Protein AF-M6G359-F1 (afdb_monomer_lite)

Foldseek 3Di:
DPVVVVVVVVVVVVVVVVVVPPPCDVVNVPPPVVVVLCVPQPQQEPVVFDDPDFLLVQEFWDDPSNQVSLVSVCVSVVHPWRKATDPPCVVSSVVSVVVLVVDDPVVSVCSRFAERHEYEIARSSDQKDKGFHADPVGTRHIYMYGHPVVVPDDPVRVVVVVVVD

Radius of gyration: 23.91 Å; chains: 1; bounding box: 69×60×52 Å

Secondary structure (DSSP, 8-state):
--HHHHHHHHHHHHHHHHHHT-S--TTTSTT-HHHHHHHH-GGGBGGG----S-GGG-EEE--HHHHHHHHHHHHHHT-----EE----HHHHHHHHHHHHHS-HHHHHHHHHHEEEEEEEE--SSSEEEEEEEETTEEEEEEEEEETTGGGS-HHHHHHHHHT-

pLDDT: mean 84.65, std 16.96, range [43.97, 98.38]

Organism: NCBI:txid1001590

Structure (mmCIF, N/CA/C/O backbone):
data_AF-M6G359-F1
#
_entry.id   AF-M6G359-F1
#
loop_
_atom_site.group_PDB
_atom_site.id
_atom_site.type_symbol
_atom_site.label_atom_id
_atom_site.label_alt_id
_atom_site.label_comp_id
_atom_site.label_asym_id
_atom_site.label_entity_id
_atom_site.label_seq_id
_atom_site.pdbx_PDB_ins_code
_atom_site.Cartn_x
_atom_site.Cartn_y
_atom_site.Cartn_z
_atom_site.occupancy
_atom_site.B_iso_or_equiv
_atom_site.auth_seq_id
_atom_site.auth_comp_id
_atom_site.auth_asym_id
_atom_site.auth_atom_id
_atom_site.pdbx_PDB_model_num
ATOM 1 N N . MET A 1 1 ? 42.855 -48.835 -31.146 1.00 48.00 1 MET A N 1
ATOM 2 C CA . MET A 1 1 ? 42.844 -48.199 -29.804 1.00 48.00 1 MET A CA 1
ATOM 3 C C . MET A 1 1 ? 43.189 -46.694 -29.836 1.00 48.00 1 MET A C 1
ATOM 5 O O . MET A 1 1 ? 43.720 -46.173 -28.866 1.00 48.00 1 MET A O 1
ATOM 9 N N . LEU A 1 2 ? 42.886 -45.970 -30.925 1.00 47.62 2 LEU A N 1
ATOM 10 C CA . LEU A 1 2 ? 43.151 -44.521 -31.052 1.00 47.62 2 LEU A CA 1
ATOM 11 C C . LEU A 1 2 ? 41.864 -43.697 -31.244 1.00 47.62 2 LEU A C 1
ATOM 13 O O . LEU A 1 2 ? 41.792 -42.569 -30.771 1.00 47.62 2 LEU A O 1
ATOM 17 N N . LEU A 1 3 ? 40.807 -44.292 -31.814 1.00 43.97 3 LEU A N 1
ATOM 18 C CA . LEU A 1 3 ? 39.521 -43.615 -32.031 1.00 43.97 3 LEU A CA 1
ATOM 19 C C . LEU A 1 3 ? 38.759 -43.300 -30.726 1.00 43.97 3 LEU A C 1
ATOM 21 O O . LEU A 1 3 ? 38.132 -42.254 -30.603 1.00 43.97 3 LEU A O 1
ATOM 25 N N . VAL A 1 4 ? 38.844 -44.184 -29.726 1.00 46.41 4 VAL A N 1
ATOM 26 C CA . VAL A 1 4 ? 38.071 -44.067 -28.470 1.00 46.41 4 VAL A CA 1
ATOM 27 C C . VAL A 1 4 ? 38.610 -42.955 -27.561 1.00 46.41 4 VAL A C 1
ATOM 29 O O . VAL A 1 4 ? 37.838 -42.275 -26.889 1.00 46.41 4 VAL A O 1
ATOM 32 N N . LYS A 1 5 ? 39.927 -42.704 -27.585 1.00 46.00 5 LYS A N 1
ATOM 33 C CA . LYS A 1 5 ? 40.551 -41.638 -26.783 1.00 46.00 5 LYS A CA 1
ATOM 34 C C . LYS A 1 5 ? 40.198 -40.241 -27.296 1.00 46.00 5 LYS A C 1
ATOM 36 O O . LYS A 1 5 ? 40.057 -39.326 -26.495 1.00 46.00 5 LYS A O 1
ATOM 41 N N . HIS A 1 6 ? 40.005 -40.081 -28.606 1.00 45.09 6 HIS A N 1
ATOM 42 C CA . HIS A 1 6 ? 39.683 -38.778 -29.190 1.00 45.09 6 HIS A CA 1
ATOM 43 C C . HIS A 1 6 ? 38.226 -38.355 -28.939 1.00 45.09 6 HIS A C 1
ATOM 45 O O . HIS A 1 6 ? 37.942 -37.162 -28.856 1.00 45.09 6 HIS A O 1
ATOM 51 N N . LEU A 1 7 ? 37.313 -39.318 -28.755 1.00 46.16 7 LEU A N 1
ATOM 52 C CA . LEU A 1 7 ? 35.908 -39.050 -28.429 1.00 46.16 7 LEU A CA 1
ATOM 53 C C . LEU A 1 7 ? 35.717 -38.615 -26.963 1.00 46.16 7 LEU A C 1
ATOM 55 O O . LEU A 1 7 ? 34.909 -37.732 -26.680 1.00 46.16 7 LEU A O 1
ATOM 59 N N . GLN A 1 8 ? 36.488 -39.186 -26.029 1.00 50.53 8 GLN A N 1
ATOM 60 C CA . GLN A 1 8 ? 36.380 -38.866 -24.597 1.00 50.53 8 GLN A CA 1
ATOM 61 C C . GLN A 1 8 ? 36.915 -37.471 -24.233 1.00 50.53 8 GLN A C 1
ATOM 63 O O . GLN A 1 8 ? 36.392 -36.839 -23.314 1.00 50.53 8 GLN A O 1
ATOM 68 N N . THR A 1 9 ? 37.916 -36.959 -24.955 1.00 50.53 9 THR A N 1
ATOM 69 C CA . THR A 1 9 ? 38.468 -35.614 -24.708 1.00 50.53 9 THR A CA 1
ATOM 70 C C . THR A 1 9 ? 37.519 -34.504 -25.175 1.00 50.53 9 THR A C 1
ATOM 72 O O . THR A 1 9 ? 37.466 -33.439 -24.564 1.00 50.53 9 THR A O 1
ATOM 75 N N . ASN A 1 10 ? 36.697 -34.772 -26.193 1.00 49.34 10 ASN A N 1
ATOM 76 C CA . ASN A 1 10 ? 35.777 -33.785 -26.762 1.00 49.34 10 ASN A CA 1
ATOM 77 C C . ASN A 1 10 ? 34.464 -33.640 -25.971 1.00 49.34 10 ASN A C 1
ATOM 79 O O . ASN A 1 10 ? 33.866 -32.569 -25.984 1.00 49.34 10 ASN A O 1
ATOM 83 N N . TRP A 1 11 ? 34.042 -34.661 -25.216 1.00 49.75 11 TRP A N 1
ATOM 84 C CA . TRP A 1 11 ? 32.844 -34.579 -24.364 1.00 49.75 11 TRP A CA 1
ATOM 85 C C . TRP A 1 11 ? 32.972 -33.507 -23.272 1.00 49.75 11 TRP A C 1
ATOM 87 O O . TRP A 1 11 ? 32.045 -32.734 -23.044 1.00 49.75 11 TRP A O 1
ATOM 97 N N . LYS A 1 12 ? 34.143 -33.405 -22.625 1.00 52.12 12 LYS A N 1
ATOM 98 C CA . LYS A 1 12 ? 34.375 -32.412 -21.561 1.00 52.12 12 LYS A CA 1
ATOM 99 C C . LYS A 1 12 ? 34.311 -30.972 -22.081 1.00 52.12 12 LYS A C 1
ATOM 101 O O . LYS A 1 12 ? 33.816 -30.102 -21.374 1.00 52.12 12 LYS A O 1
ATOM 106 N N . VAL A 1 13 ? 34.755 -30.735 -23.318 1.00 56.56 13 VAL A N 1
ATOM 107 C CA . VAL A 1 13 ? 34.673 -29.423 -23.983 1.00 56.56 13 VAL A CA 1
ATOM 108 C C . VAL A 1 13 ? 33.226 -29.096 -24.370 1.00 56.56 13 VAL A C 1
ATOM 110 O O . VAL A 1 13 ? 32.771 -27.976 -24.150 1.00 56.56 13 VAL A O 1
ATOM 113 N N . PHE A 1 14 ? 32.471 -30.082 -24.861 1.00 53.81 14 PHE A N 1
ATOM 114 C CA . PHE A 1 14 ? 31.059 -29.913 -25.220 1.00 53.81 14 PHE A CA 1
ATOM 115 C C . PHE A 1 14 ? 30.157 -29.619 -24.014 1.00 53.81 14 PHE A C 1
ATOM 117 O O . PHE A 1 14 ? 29.301 -28.739 -24.090 1.00 53.81 14 PHE A O 1
ATOM 124 N N . VAL A 1 15 ? 30.374 -30.293 -22.879 1.00 56.50 15 VAL A N 1
ATOM 125 C CA . VAL A 1 15 ? 29.616 -30.029 -21.643 1.00 56.50 15 VAL A CA 1
ATOM 126 C C . VAL A 1 15 ? 29.915 -28.627 -21.100 1.00 56.50 15 VAL A C 1
ATOM 128 O O . VAL A 1 15 ? 29.000 -27.944 -20.650 1.00 56.50 15 VAL A O 1
ATOM 131 N N . PHE A 1 16 ? 31.159 -28.149 -21.201 1.00 53.78 16 PHE A N 1
ATOM 132 C CA . PHE A 1 16 ? 31.524 -26.802 -20.745 1.00 53.78 16 PHE A CA 1
ATOM 133 C C . PHE A 1 16 ? 30.882 -25.692 -21.600 1.00 53.78 16 PHE A C 1
ATOM 135 O O . PHE A 1 16 ? 30.440 -24.677 -21.065 1.00 53.78 16 PHE A O 1
ATOM 142 N N . PHE A 1 17 ? 30.750 -25.902 -22.916 1.00 53.84 17 PHE A N 1
ATOM 143 C CA . PHE A 1 17 ? 30.065 -24.961 -23.812 1.00 53.84 17 PHE A CA 1
ATOM 144 C C . PHE A 1 17 ? 28.535 -24.967 -23.654 1.00 53.84 17 PHE A C 1
ATOM 146 O O . PHE A 1 17 ? 27.915 -23.911 -23.774 1.00 53.84 17 PHE A O 1
ATOM 153 N N . GLY A 1 18 ? 27.921 -26.107 -23.319 1.00 55.81 18 GLY A N 1
ATOM 154 C CA . GLY A 1 18 ? 26.474 -26.189 -23.072 1.00 55.81 18 GLY A CA 1
ATOM 155 C C . GLY A 1 18 ? 26.002 -25.368 -21.864 1.00 55.81 18 GLY A C 1
ATOM 156 O O . GLY A 1 18 ? 24.896 -24.839 -21.873 1.00 55.81 18 GLY A O 1
ATOM 157 N N . ILE A 1 19 ? 26.855 -25.195 -20.848 1.00 55.72 19 ILE A N 1
ATOM 158 C CA . ILE A 1 19 ? 26.513 -24.452 -19.621 1.00 55.72 19 ILE A CA 1
ATOM 159 C C . ILE A 1 19 ? 26.701 -22.932 -19.809 1.00 55.72 19 ILE A C 1
ATOM 161 O O . ILE A 1 19 ? 26.015 -22.138 -19.168 1.00 55.72 19 ILE A O 1
ATOM 165 N N . LEU A 1 20 ? 27.575 -22.501 -20.728 1.00 53.59 20 LEU A N 1
ATOM 166 C CA . LEU A 1 20 ? 27.810 -21.081 -21.037 1.00 53.59 20 LEU A CA 1
ATOM 167 C C . LEU A 1 20 ? 26.696 -20.442 -21.887 1.00 53.59 20 LEU A C 1
ATOM 169 O O . LEU A 1 20 ? 26.503 -19.229 -21.814 1.00 53.59 20 LEU A O 1
ATOM 173 N N . PHE A 1 21 ? 25.927 -21.244 -22.633 1.00 52.34 21 PHE A N 1
ATOM 174 C CA . PHE A 1 21 ? 24.773 -20.789 -23.423 1.00 52.34 21 PHE A CA 1
ATOM 175 C C . PHE A 1 21 ? 23.420 -20.914 -22.699 1.00 52.34 21 PHE A C 1
ATOM 177 O O . PHE A 1 21 ? 22.401 -20.492 -23.235 1.00 52.34 21 PHE A O 1
ATOM 184 N N . CYS A 1 22 ? 23.402 -21.388 -21.450 1.00 52.66 22 CYS A N 1
ATOM 185 C CA . CYS A 1 22 ? 22.214 -21.392 -20.587 1.00 52.66 22 CYS A CA 1
ATOM 186 C C . CYS A 1 22 ? 22.032 -20.081 -19.801 1.00 52.66 22 CYS A C 1
ATOM 188 O O . CYS A 1 22 ? 21.471 -20.082 -18.706 1.00 52.66 22 CYS A O 1
ATOM 190 N N . LYS A 1 23 ? 22.484 -18.939 -20.333 1.00 51.38 23 LYS A N 1
ATOM 191 C CA . LYS A 1 23 ? 21.915 -17.661 -19.893 1.00 51.38 23 LYS A CA 1
ATOM 192 C C . LYS A 1 23 ? 20.625 -17.471 -20.686 1.00 51.38 23 LYS A C 1
ATOM 194 O O . LYS A 1 23 ? 20.731 -17.320 -21.903 1.00 51.38 23 LYS A O 1
ATOM 199 N N . PRO A 1 24 ? 19.436 -17.499 -20.051 1.00 50.00 24 PRO A N 1
ATOM 200 C CA . PRO A 1 24 ? 18.205 -17.193 -20.762 1.00 50.00 24 PRO A CA 1
ATOM 201 C C . PRO A 1 24 ? 18.397 -15.834 -21.430 1.00 50.00 24 PRO A C 1
ATOM 203 O O . PRO A 1 24 ? 18.728 -14.841 -20.775 1.00 50.00 24 PRO A O 1
ATOM 206 N N . SER A 1 25 ? 18.296 -15.809 -22.755 1.00 52.72 25 SER A N 1
ATOM 207 C CA . SER A 1 25 ? 18.347 -14.557 -23.486 1.00 52.72 25 SER A CA 1
ATOM 208 C C . SER A 1 25 ? 17.164 -13.707 -23.016 1.00 52.72 25 SER A C 1
ATOM 210 O O . SER A 1 25 ? 16.078 -14.226 -22.757 1.00 52.72 25 SER A O 1
ATOM 212 N N . GLN A 1 26 ? 17.325 -12.387 -22.918 1.00 53.44 26 GLN A N 1
ATOM 213 C CA . GLN A 1 26 ? 16.196 -11.493 -22.603 1.00 53.44 26 GLN A CA 1
ATOM 214 C C . GLN A 1 26 ? 15.020 -11.665 -23.587 1.00 53.44 26 GLN A C 1
ATOM 216 O O . GLN A 1 26 ? 13.893 -11.311 -23.274 1.00 53.44 26 GLN A O 1
ATOM 221 N N . THR A 1 27 ? 15.270 -12.260 -24.757 1.00 54.41 27 THR A N 1
ATOM 222 C CA . THR A 1 27 ? 14.263 -12.651 -25.746 1.00 54.41 27 THR A CA 1
ATOM 223 C C . THR A 1 27 ? 13.457 -13.909 -25.388 1.00 54.41 27 THR A C 1
ATOM 225 O O . THR A 1 27 ? 12.360 -14.057 -25.913 1.00 54.41 27 THR A O 1
ATOM 228 N N . THR A 1 28 ? 13.941 -14.802 -24.510 1.00 52.19 28 THR A N 1
ATOM 229 C CA . THR A 1 28 ? 13.200 -15.998 -24.037 1.00 52.19 28 THR A CA 1
ATOM 230 C C . THR A 1 28 ? 12.445 -15.766 -22.725 1.00 52.19 28 THR A C 1
ATOM 232 O O . THR A 1 28 ? 11.400 -16.376 -22.514 1.00 52.19 28 THR A O 1
ATOM 235 N N . MET A 1 29 ? 12.889 -14.826 -21.882 1.00 51.31 29 MET A N 1
ATOM 236 C CA . MET A 1 29 ? 12.054 -14.208 -20.838 1.00 51.31 29 MET A CA 1
ATOM 237 C C . MET A 1 29 ? 11.190 -13.117 -21.482 1.00 51.31 29 MET A C 1
ATOM 239 O O . MET A 1 29 ? 11.414 -11.926 -21.275 1.00 51.31 29 MET A O 1
ATOM 243 N N . GLY A 1 30 ? 10.262 -13.532 -22.348 1.00 51.31 30 GLY A N 1
ATOM 244 C CA . GLY A 1 30 ? 9.408 -12.630 -23.117 1.00 51.31 30 GLY A CA 1
ATOM 245 C C . GLY A 1 30 ? 8.819 -11.523 -22.247 1.00 51.31 30 GLY A C 1
ATOM 246 O O . GLY A 1 30 ? 8.375 -11.808 -21.142 1.00 51.31 30 GLY A O 1
ATOM 247 N N . ASN A 1 31 ? 8.886 -10.282 -22.747 1.00 72.62 31 ASN A N 1
ATOM 248 C CA . ASN A 1 31 ? 8.292 -9.039 -22.236 1.00 72.62 31 ASN A CA 1
ATOM 249 C C . ASN A 1 31 ? 7.377 -9.196 -21.008 1.00 72.62 31 ASN A C 1
ATOM 251 O O . ASN A 1 31 ? 6.170 -9.009 -21.125 1.00 72.62 31 ASN A O 1
ATOM 255 N N . ASN A 1 32 ? 7.930 -9.515 -19.832 1.00 84.62 32 ASN A N 1
ATOM 256 C CA . ASN A 1 32 ? 7.125 -9.616 -18.623 1.00 84.62 32 ASN A CA 1
ATOM 257 C C . ASN A 1 32 ? 6.676 -8.187 -18.272 1.00 84.62 32 ASN A C 1
ATOM 259 O O . ASN A 1 32 ? 7.529 -7.368 -17.903 1.00 84.62 32 ASN A O 1
ATOM 263 N N . PRO A 1 33 ? 5.379 -7.857 -18.404 1.00 89.25 33 PRO A N 1
ATOM 264 C CA . PRO A 1 33 ? 4.919 -6.490 -18.207 1.00 89.25 33 PRO A CA 1
ATOM 265 C C . PRO A 1 33 ? 5.102 -6.045 -16.750 1.00 89.25 33 PRO A C 1
ATOM 267 O O . PRO A 1 33 ? 5.458 -4.890 -16.513 1.00 89.25 33 PRO A O 1
ATOM 270 N N . TYR A 1 34 ? 5.010 -6.971 -15.788 1.00 91.25 34 TYR A N 1
ATOM 271 C CA . TYR A 1 34 ? 5.303 -6.693 -14.383 1.00 91.25 34 TYR A CA 1
ATOM 272 C C . TYR A 1 34 ? 6.763 -6.296 -14.178 1.00 91.25 34 TYR A C 1
ATOM 274 O O . TYR A 1 34 ? 7.048 -5.359 -13.440 1.00 91.25 34 TYR A O 1
ATOM 282 N N . TYR A 1 35 ? 7.709 -6.967 -14.846 1.00 89.12 35 TYR A N 1
ATOM 283 C CA . TYR A 1 35 ? 9.133 -6.648 -14.699 1.00 89.12 35 TYR A CA 1
ATOM 284 C C . TYR A 1 35 ? 9.434 -5.204 -15.116 1.00 89.12 35 TYR A C 1
ATOM 286 O O . TYR A 1 35 ? 10.193 -4.508 -14.443 1.00 89.12 35 TYR A O 1
ATOM 294 N N . GLN A 1 36 ? 8.830 -4.736 -16.212 1.00 88.69 36 GLN A N 1
ATOM 295 C CA . GLN A 1 36 ? 9.006 -3.356 -16.669 1.00 88.69 36 GLN A CA 1
ATOM 296 C C . GLN A 1 36 ? 8.412 -2.357 -15.675 1.00 88.69 36 GLN A C 1
ATOM 298 O O . GLN A 1 36 ? 9.074 -1.370 -15.353 1.00 88.69 36 GLN A O 1
ATOM 303 N N . LEU A 1 37 ? 7.209 -2.639 -15.170 1.00 92.81 37 LEU A N 1
ATOM 304 C CA . LEU A 1 37 ? 6.533 -1.796 -14.191 1.00 92.81 37 LEU A CA 1
ATOM 305 C C . LEU A 1 37 ? 7.334 -1.715 -12.883 1.00 92.81 37 LEU A C 1
ATOM 307 O O . LEU A 1 37 ? 7.737 -0.626 -12.480 1.00 92.81 37 LEU A O 1
ATOM 311 N N . PHE A 1 38 ? 7.674 -2.855 -12.276 1.00 91.94 38 PHE A N 1
ATOM 312 C CA . PHE A 1 38 ? 8.418 -2.895 -11.013 1.00 91.94 38 PHE A CA 1
ATOM 313 C C . PHE A 1 38 ? 9.828 -2.309 -11.116 1.00 91.94 38 PHE A C 1
ATOM 315 O O . PHE A 1 38 ? 10.346 -1.793 -10.130 1.00 91.94 38 PHE A O 1
ATOM 322 N N . ARG A 1 39 ? 10.464 -2.352 -12.292 1.00 88.38 39 ARG A N 1
ATOM 323 C CA . ARG A 1 39 ? 11.807 -1.789 -12.473 1.00 88.38 39 ARG A CA 1
ATOM 324 C C . ARG A 1 39 ? 11.806 -0.272 -12.646 1.00 88.38 39 ARG A C 1
ATOM 326 O O . ARG A 1 39 ? 12.766 0.368 -12.234 1.00 88.38 39 ARG A O 1
ATOM 333 N N . LYS A 1 40 ? 10.805 0.282 -13.333 1.00 89.81 40 LYS A N 1
ATOM 334 C CA . LYS A 1 40 ? 10.843 1.669 -13.830 1.00 89.81 40 LYS A CA 1
ATOM 335 C C . LYS A 1 40 ? 9.922 2.618 -13.081 1.00 89.81 40 LYS A C 1
ATOM 337 O O . LYS A 1 40 ? 10.147 3.823 -13.134 1.00 89.81 40 LYS A O 1
ATOM 342 N N . HIS A 1 41 ? 8.867 2.106 -12.458 1.00 95.50 41 HIS A N 1
ATOM 343 C CA . HIS A 1 41 ? 7.843 2.966 -11.894 1.00 95.50 41 HIS A CA 1
ATOM 344 C C . HIS A 1 41 ? 8.370 3.707 -10.648 1.00 95.50 41 HIS A C 1
ATOM 346 O O . HIS A 1 41 ? 8.967 3.065 -9.787 1.00 95.50 41 HIS A O 1
ATOM 352 N N . PRO A 1 42 ? 8.131 5.022 -10.482 1.00 94.69 42 PRO A N 1
ATOM 353 C CA . PRO A 1 42 ? 8.637 5.788 -9.333 1.00 94.69 42 PRO A CA 1
ATOM 354 C C . PRO A 1 42 ? 8.268 5.213 -7.955 1.00 94.69 42 PRO A C 1
ATOM 356 O O . PRO A 1 42 ? 9.042 5.298 -7.009 1.00 94.69 42 PRO A O 1
ATOM 359 N N . ILE A 1 43 ? 7.094 4.586 -7.845 1.00 95.94 43 ILE A N 1
ATOM 360 C CA . ILE A 1 43 ? 6.601 3.910 -6.625 1.00 95.94 43 ILE A CA 1
ATOM 361 C C . ILE A 1 43 ? 7.505 2.775 -6.146 1.00 95.94 43 ILE A C 1
ATOM 363 O O . ILE A 1 43 ? 7.491 2.419 -4.974 1.00 95.94 43 ILE A O 1
ATOM 367 N N . THR A 1 44 ? 8.298 2.183 -7.028 1.00 95.94 44 THR A N 1
ATOM 368 C CA . THR A 1 44 ? 9.163 1.064 -6.654 1.00 95.94 44 THR A CA 1
ATOM 369 C C . THR A 1 44 ? 10.586 1.520 -6.349 1.00 95.94 44 THR A C 1
ATOM 371 O O . THR A 1 44 ? 11.430 0.682 -6.049 1.00 95.94 44 THR A O 1
ATOM 374 N N . GLN A 1 45 ? 10.856 2.828 -6.393 1.00 95.69 45 GLN A N 1
ATOM 375 C CA . GLN A 1 45 ? 12.181 3.410 -6.193 1.00 95.69 45 GLN A CA 1
ATOM 376 C C . GLN A 1 45 ? 12.332 3.937 -4.764 1.00 95.69 45 GLN A C 1
ATOM 378 O O . GLN A 1 45 ? 11.500 4.709 -4.280 1.00 95.69 45 GLN A O 1
ATOM 383 N N . MET A 1 46 ? 13.400 3.527 -4.081 1.00 94.56 46 MET A N 1
ATOM 384 C CA . MET A 1 46 ? 13.673 3.900 -2.691 1.00 94.56 46 MET A CA 1
ATOM 385 C C . MET A 1 46 ? 13.792 5.416 -2.496 1.00 94.56 46 MET A C 1
ATOM 387 O O . MET A 1 46 ? 13.370 5.937 -1.468 1.00 94.56 46 MET A O 1
ATOM 391 N N . GLU A 1 47 ? 14.307 6.140 -3.489 1.00 93.19 47 GLU A N 1
ATOM 392 C CA . GLU A 1 47 ? 14.559 7.585 -3.430 1.00 93.19 47 GLU A CA 1
ATOM 393 C C . GLU A 1 47 ? 13.276 8.407 -3.242 1.00 93.19 47 GLU A C 1
ATOM 395 O O . GLU A 1 47 ? 13.328 9.547 -2.781 1.00 93.19 47 GLU A O 1
ATOM 400 N N . ARG A 1 48 ? 12.112 7.827 -3.561 1.00 93.25 48 ARG A N 1
ATOM 401 C CA . ARG A 1 48 ? 10.798 8.432 -3.320 1.00 93.25 48 ARG A CA 1
ATOM 402 C C . ARG A 1 48 ? 10.445 8.508 -1.833 1.00 93.25 48 ARG A C 1
ATOM 404 O O . ARG A 1 48 ? 9.637 9.349 -1.438 1.00 93.25 48 ARG A O 1
ATOM 411 N N . TYR A 1 49 ? 10.988 7.609 -1.017 1.00 93.62 49 TYR A N 1
ATOM 412 C CA . TYR A 1 49 ? 10.536 7.396 0.350 1.00 93.62 49 TYR A CA 1
ATOM 413 C C . TYR A 1 49 ? 11.537 7.960 1.350 1.00 93.62 49 TYR A C 1
ATOM 415 O O . TYR A 1 49 ? 12.627 7.430 1.553 1.00 93.62 49 TYR A O 1
ATOM 423 N N . PHE A 1 50 ? 11.120 9.013 2.044 1.00 83.69 50 PHE A N 1
ATOM 424 C CA . PHE A 1 50 ? 11.826 9.539 3.200 1.00 83.69 50 PHE A CA 1
ATOM 425 C C . PHE A 1 50 ? 10.810 9.849 4.297 1.00 83.69 50 PHE A C 1
ATOM 427 O O . PHE A 1 50 ? 9.946 10.706 4.128 1.00 83.69 50 PHE A O 1
ATOM 434 N N . SER A 1 51 ? 10.882 9.133 5.417 1.00 79.06 51 SER A N 1
ATOM 435 C CA . SER A 1 51 ? 10.093 9.450 6.606 1.00 79.06 51 SER A CA 1
ATOM 436 C C . SER A 1 51 ? 10.789 8.929 7.857 1.00 79.06 51 SER A C 1
ATOM 438 O O . SER A 1 51 ? 11.290 7.806 7.879 1.00 79.06 51 SER A O 1
ATOM 440 N N . MET A 1 52 ? 10.806 9.760 8.8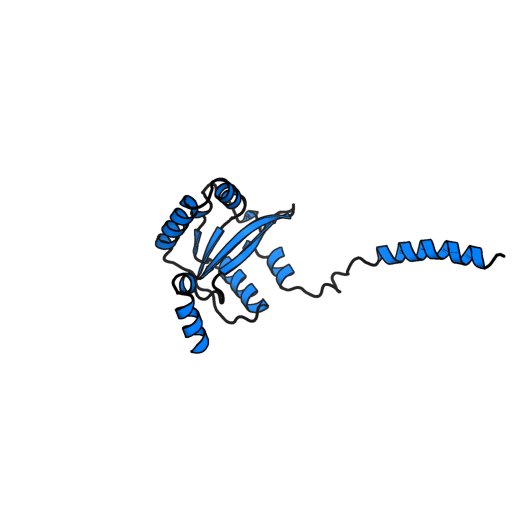98 1.00 77.31 52 MET A N 1
ATOM 441 C CA . MET A 1 52 ? 11.268 9.394 10.242 1.00 77.31 52 MET A CA 1
ATOM 442 C C . MET A 1 52 ? 10.108 8.969 11.156 1.00 77.31 52 MET A C 1
ATOM 444 O O . MET A 1 52 ? 10.325 8.647 12.321 1.00 77.31 52 MET A O 1
ATOM 448 N N . GLU A 1 53 ? 8.877 8.970 10.645 1.00 88.94 53 GLU A N 1
ATOM 449 C CA . GLU A 1 53 ? 7.680 8.611 11.403 1.00 88.94 53 GLU A CA 1
ATOM 450 C C . GLU A 1 53 ? 7.505 7.088 11.492 1.00 88.94 53 GLU A C 1
ATOM 452 O O . GLU A 1 53 ? 8.048 6.338 10.672 1.00 88.94 53 GLU A O 1
ATOM 457 N N . GLY A 1 54 ? 6.717 6.622 12.466 1.00 94.06 54 GLY A N 1
ATOM 458 C CA . GLY A 1 54 ? 6.296 5.221 12.549 1.00 94.06 54 GLY A CA 1
ATOM 459 C C . GLY A 1 54 ? 5.477 4.796 11.326 1.00 94.06 54 GLY A C 1
ATOM 460 O O . GLY A 1 54 ? 4.816 5.627 10.696 1.00 94.06 54 GLY A O 1
ATOM 461 N N . TRP A 1 55 ? 5.526 3.508 10.968 1.00 96.31 55 TRP A N 1
ATOM 462 C CA . TRP A 1 55 ? 4.884 2.976 9.756 1.00 96.31 55 TRP A CA 1
ATOM 463 C C . TRP A 1 55 ? 3.394 3.337 9.634 1.00 96.31 55 TRP A C 1
ATOM 465 O O . TRP A 1 55 ? 2.895 3.551 8.533 1.00 96.31 55 TRP A O 1
A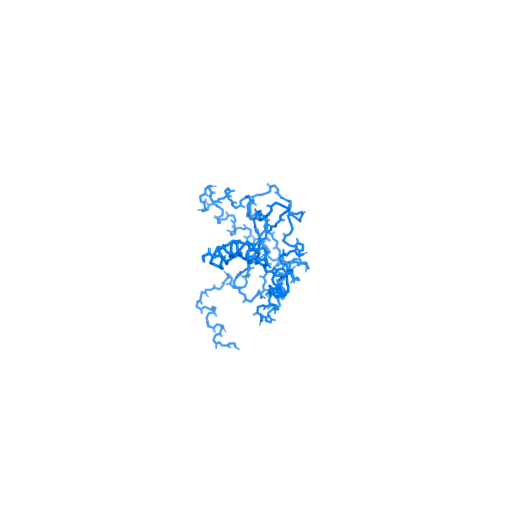TOM 475 N N . GLU A 1 56 ? 2.690 3.445 10.757 1.00 96.12 56 GLU A N 1
ATOM 476 C CA . GLU A 1 56 ? 1.259 3.727 10.850 1.00 96.12 56 GLU A CA 1
ATOM 477 C C . GLU A 1 56 ? 0.897 5.170 10.473 1.00 96.12 56 GLU A C 1
ATOM 479 O O . GLU A 1 56 ? -0.256 5.445 10.144 1.00 96.12 56 GLU A O 1
ATOM 484 N N . GLN A 1 57 ? 1.870 6.086 10.513 1.00 95.38 57 GLN A N 1
ATOM 485 C CA . GLN A 1 57 ? 1.696 7.486 10.112 1.00 95.38 57 GLN A CA 1
ATOM 486 C C . GLN A 1 57 ? 2.003 7.715 8.628 1.00 95.38 57 GLN A C 1
ATOM 488 O O . GLN A 1 57 ? 1.578 8.720 8.061 1.00 95.38 57 GLN A O 1
ATOM 493 N N . ARG A 1 58 ? 2.676 6.762 7.965 1.00 95.69 58 ARG A N 1
ATOM 494 C CA . ARG A 1 58 ? 3.082 6.832 6.548 1.00 95.69 58 ARG A CA 1
ATOM 495 C C . ARG A 1 58 ? 1.904 6.545 5.612 1.00 95.69 58 ARG A C 1
ATOM 497 O O . ARG A 1 58 ? 1.995 5.695 4.728 1.00 95.69 58 ARG A O 1
ATOM 504 N N . ILE A 1 59 ? 0.783 7.227 5.834 1.00 95.56 59 ILE A N 1
ATOM 505 C CA . ILE A 1 59 ? -0.495 6.994 5.167 1.00 95.56 59 ILE A CA 1
ATOM 506 C C . ILE A 1 59 ? -0.912 8.184 4.299 1.00 95.56 59 ILE A C 1
ATOM 508 O O . ILE A 1 59 ? -0.851 9.335 4.733 1.00 95.56 59 ILE A O 1
ATOM 512 N N . SER A 1 60 ? -1.379 7.922 3.078 1.00 96.06 60 SER A N 1
ATOM 513 C CA . SER A 1 60 ? -2.011 8.942 2.228 1.00 96.06 60 SER A CA 1
ATOM 514 C C . SER A 1 60 ? -3.081 8.348 1.321 1.00 96.06 60 SER A C 1
ATOM 516 O O . SER A 1 60 ? -3.130 7.136 1.141 1.00 96.06 60 SER A O 1
ATOM 518 N N . GLY A 1 61 ? -3.900 9.200 0.704 1.00 96.88 61 GLY A N 1
ATOM 519 C CA . GLY A 1 61 ? -4.670 8.818 -0.481 1.00 96.88 61 GLY A CA 1
ATOM 520 C C . GLY A 1 61 ? -3.768 8.669 -1.712 1.00 96.88 61 GLY A C 1
ATOM 521 O O . GLY A 1 61 ? -2.598 9.068 -1.659 1.00 96.88 61 GLY A O 1
ATOM 522 N N . LEU A 1 62 ? -4.315 8.122 -2.804 1.00 95.50 62 LEU A N 1
ATOM 523 C CA . LEU A 1 62 ? -3.636 8.057 -4.104 1.00 95.50 62 LEU A CA 1
ATOM 524 C C . LEU A 1 62 ? -3.253 9.452 -4.611 1.00 95.50 62 LEU A C 1
ATOM 526 O O . LEU A 1 62 ? -4.098 10.339 -4.726 1.00 95.50 62 LEU A O 1
ATOM 530 N N . ASN A 1 63 ? -1.994 9.614 -5.003 1.00 95.44 63 ASN A N 1
ATOM 531 C CA . ASN A 1 63 ? -1.585 10.647 -5.956 1.00 95.44 63 ASN A CA 1
ATOM 532 C C . ASN A 1 63 ? -1.580 10.116 -7.400 1.00 95.44 63 ASN A C 1
ATOM 534 O O . ASN A 1 63 ? -1.851 8.944 -7.651 1.00 95.44 63 ASN A O 1
ATOM 538 N N . SER A 1 64 ? -1.249 10.983 -8.358 1.00 95.25 64 SER A N 1
ATOM 539 C CA . SER A 1 64 ? -1.249 10.661 -9.790 1.00 95.25 64 SER A CA 1
ATOM 540 C C . SER A 1 64 ? -0.333 9.492 -10.161 1.00 95.25 64 SER A C 1
ATOM 542 O O . SER A 1 64 ? -0.710 8.651 -10.972 1.00 95.25 64 SER A O 1
ATOM 544 N N . GLU A 1 65 ? 0.856 9.403 -9.567 1.00 95.94 65 GLU A N 1
ATOM 545 C CA . GLU A 1 65 ? 1.782 8.301 -9.845 1.00 95.94 65 GLU A CA 1
ATOM 546 C C . GLU A 1 65 ? 1.304 6.990 -9.219 1.00 95.94 65 GLU A C 1
ATOM 548 O O . GLU A 1 65 ? 1.406 5.931 -9.827 1.00 95.94 65 GLU A O 1
ATOM 553 N N . GLU A 1 66 ? 0.744 7.044 -8.014 1.00 96.44 66 GLU A N 1
ATOM 554 C CA . GLU A 1 66 ? 0.139 5.882 -7.359 1.00 96.44 66 GLU A CA 1
ATOM 555 C C . GLU A 1 66 ? -1.063 5.365 -8.148 1.00 96.44 66 GLU A C 1
ATOM 557 O O . GLU A 1 66 ? -1.206 4.160 -8.343 1.00 96.44 66 GLU A O 1
ATOM 562 N N . GLN A 1 67 ? -1.892 6.277 -8.654 1.00 96.06 67 GLN A N 1
ATOM 563 C CA . GLN A 1 67 ? -3.025 5.944 -9.503 1.00 96.06 67 GLN A CA 1
ATOM 564 C C . GLN A 1 67 ? -2.562 5.302 -10.817 1.00 96.06 67 GLN A C 1
ATOM 566 O O . GLN A 1 67 ? -3.114 4.277 -11.214 1.00 96.06 67 GLN A O 1
ATOM 571 N N . ASN A 1 68 ? -1.521 5.846 -11.458 1.00 95.81 68 ASN A N 1
ATOM 572 C CA . ASN A 1 68 ? -0.948 5.261 -12.670 1.00 95.81 68 ASN A CA 1
ATOM 573 C C . ASN A 1 68 ? -0.389 3.851 -12.423 1.00 95.81 68 ASN A C 1
ATOM 575 O O . ASN A 1 68 ? -0.663 2.948 -13.210 1.00 95.81 68 ASN A O 1
ATOM 579 N N . PHE A 1 69 ? 0.323 3.640 -11.313 1.00 96.44 69 PHE A N 1
ATOM 580 C CA . PHE A 1 69 ? 0.845 2.323 -10.950 1.00 96.44 69 PHE A CA 1
ATOM 581 C C . PHE A 1 69 ? -0.261 1.273 -10.853 1.00 96.44 69 PHE A C 1
ATOM 583 O O . PHE A 1 69 ? -0.154 0.193 -11.432 1.00 96.44 69 PHE A O 1
ATOM 590 N N . VAL A 1 70 ? -1.329 1.598 -10.121 1.00 96.06 70 VAL A N 1
ATOM 591 C CA . VAL A 1 70 ? -2.457 0.687 -9.917 1.00 96.06 70 VAL A CA 1
ATOM 592 C C . VAL A 1 70 ? -3.200 0.441 -11.228 1.00 96.06 70 VAL A C 1
ATOM 594 O O . VAL A 1 70 ? -3.548 -0.697 -11.515 1.00 96.06 70 VAL A O 1
ATOM 597 N N . GLN A 1 71 ? -3.395 1.467 -12.059 1.00 95.19 71 GLN A N 1
ATOM 598 C CA . GLN A 1 71 ? -4.008 1.297 -13.379 1.00 95.19 71 GLN A CA 1
ATOM 599 C C . GLN A 1 71 ? -3.184 0.375 -14.285 1.00 95.19 71 GLN A C 1
ATOM 601 O O . GLN A 1 71 ? -3.755 -0.470 -14.969 1.00 95.19 71 GLN A O 1
ATOM 606 N N . GLU A 1 72 ? -1.852 0.487 -14.273 1.00 95.00 72 GLU A N 1
ATOM 607 C CA . GLU A 1 72 ? -0.988 -0.434 -15.017 1.00 95.00 72 GLU A CA 1
ATOM 608 C C . GLU A 1 72 ? -1.053 -1.858 -14.458 1.00 95.00 72 GLU A C 1
ATOM 610 O O . GLU A 1 72 ? -1.152 -2.799 -15.243 1.00 95.00 72 GLU A O 1
ATOM 615 N N . MET A 1 73 ? -1.055 -2.033 -13.131 1.00 95.00 73 MET A N 1
ATOM 616 C CA . MET A 1 73 ? -1.261 -3.346 -12.501 1.00 95.00 73 MET A CA 1
ATOM 617 C C . MET A 1 73 ? -2.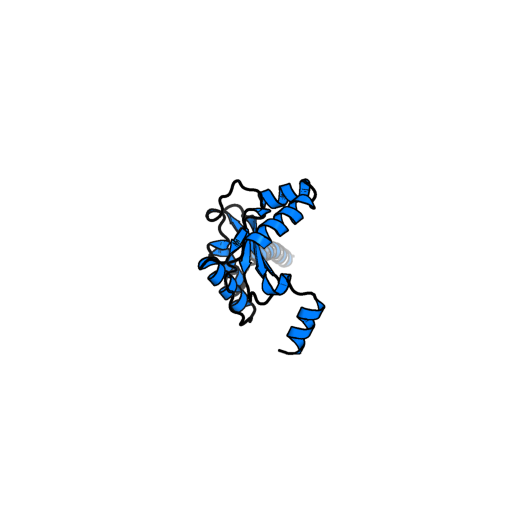599 -3.962 -12.923 1.00 95.00 73 MET A C 1
ATOM 619 O O . MET A 1 73 ? -2.613 -5.058 -13.479 1.00 95.00 73 MET A O 1
ATOM 623 N N . ASN A 1 74 ? -3.701 -3.224 -12.768 1.00 94.19 74 ASN A N 1
ATOM 624 C CA . ASN A 1 74 ? -5.040 -3.664 -13.157 1.00 94.19 74 ASN A CA 1
ATOM 625 C C . ASN A 1 74 ? -5.098 -4.028 -14.645 1.00 94.19 74 ASN A C 1
ATOM 627 O O . ASN A 1 74 ? -5.626 -5.075 -15.006 1.00 94.19 74 ASN A O 1
ATOM 631 N N . ARG A 1 75 ? -4.477 -3.224 -15.517 1.00 93.69 75 ARG A N 1
ATOM 632 C CA . ARG A 1 75 ? -4.390 -3.511 -16.954 1.00 93.69 75 ARG A CA 1
ATOM 633 C C . ARG A 1 75 ? -3.648 -4.817 -17.243 1.00 93.69 75 ARG A C 1
ATOM 635 O O . ARG A 1 75 ? -4.055 -5.547 -18.145 1.00 93.69 75 ARG A O 1
ATOM 642 N N . ILE A 1 76 ? -2.555 -5.099 -16.531 1.00 93.50 76 ILE A N 1
ATOM 643 C CA . ILE A 1 76 ? -1.811 -6.358 -16.676 1.00 93.50 76 ILE A CA 1
ATOM 644 C C . ILE A 1 76 ? -2.659 -7.541 -16.186 1.00 93.50 76 ILE A C 1
ATOM 646 O O . ILE A 1 76 ? -2.672 -8.582 -16.841 1.00 93.50 76 ILE A O 1
ATOM 650 N N . ASP A 1 77 ? -3.397 -7.355 -15.091 1.00 91.31 77 ASP A N 1
ATOM 651 C CA . ASP A 1 77 ? -4.248 -8.373 -14.464 1.00 91.31 77 ASP A CA 1
ATOM 652 C C . ASP A 1 77 ? -5.609 -8.562 -15.172 1.00 91.31 77 ASP A C 1
ATOM 654 O O . ASP A 1 77 ? -6.364 -9.474 -14.836 1.00 91.31 77 ASP A O 1
ATOM 658 N N . GLY A 1 78 ? -5.939 -7.726 -16.165 1.00 92.88 78 GLY A N 1
ATOM 659 C CA . GLY A 1 78 ? -7.225 -7.758 -16.872 1.00 92.88 78 GLY A CA 1
ATOM 660 C C . GLY A 1 78 ? -8.401 -7.186 -16.068 1.00 92.88 78 GLY A C 1
ATOM 661 O O . GLY A 1 78 ? -9.555 -7.487 -16.367 1.00 92.88 78 GLY A O 1
ATOM 662 N N . ILE A 1 79 ? -8.117 -6.371 -15.053 1.00 92.00 79 ILE A N 1
ATOM 663 C CA . ILE A 1 79 ? -9.088 -5.690 -14.194 1.00 92.00 79 ILE A CA 1
ATOM 664 C C . ILE A 1 79 ? -9.444 -4.332 -14.813 1.00 92.00 79 ILE A C 1
ATOM 666 O O . ILE A 1 79 ? -8.567 -3.550 -15.178 1.00 92.00 79 ILE A O 1
ATOM 670 N N . THR A 1 80 ? -10.740 -4.038 -14.924 1.00 91.12 80 THR A N 1
ATOM 671 C CA . THR A 1 80 ? -11.254 -2.790 -15.523 1.00 91.12 80 THR A CA 1
ATOM 672 C C . THR A 1 80 ? -11.538 -1.687 -14.507 1.00 91.12 80 THR A C 1
ATOM 674 O O . THR A 1 80 ? -11.912 -0.583 -14.900 1.00 91.12 80 THR A O 1
ATOM 677 N N . ASP A 1 81 ? -11.394 -1.980 -13.215 1.00 91.00 81 ASP A N 1
ATOM 678 C CA . ASP A 1 81 ? -11.673 -1.029 -12.146 1.00 91.00 81 ASP A CA 1
ATOM 679 C C . ASP A 1 81 ? -10.698 0.149 -12.173 1.00 91.00 81 ASP A C 1
ATOM 681 O O . ASP A 1 81 ? -9.488 -0.004 -12.383 1.00 91.00 81 ASP A O 1
ATOM 685 N N . LEU A 1 82 ? -11.256 1.341 -11.955 1.00 92.25 82 LEU A N 1
ATOM 686 C CA . LEU A 1 82 ? -10.522 2.595 -11.953 1.00 92.25 82 LEU A CA 1
ATOM 687 C C . LEU A 1 82 ? -10.302 3.052 -10.509 1.00 92.25 82 LEU A C 1
ATOM 689 O O . LEU A 1 82 ? -11.263 3.456 -9.852 1.00 92.25 82 LEU A O 1
ATOM 693 N N . PRO A 1 83 ? -9.053 3.024 -10.017 1.00 93.81 83 PRO A N 1
ATOM 694 C CA . PRO A 1 83 ? -8.763 3.394 -8.646 1.00 93.81 83 PRO A CA 1
ATOM 695 C C . PRO A 1 83 ? -8.963 4.898 -8.429 1.00 93.81 83 PRO A C 1
ATOM 697 O O . PRO A 1 83 ? -8.507 5.735 -9.219 1.00 93.81 83 PRO A O 1
ATOM 700 N N . GLU A 1 84 ? -9.605 5.230 -7.314 1.00 95.62 84 GLU A N 1
ATOM 701 C CA . GLU A 1 84 ? -9.897 6.593 -6.868 1.00 95.62 84 GLU A CA 1
ATOM 702 C C . GLU A 1 84 ? -9.237 6.874 -5.517 1.00 95.62 84 GLU A C 1
ATOM 704 O O . GLU A 1 84 ? -9.106 5.986 -4.672 1.00 95.62 84 GLU A O 1
ATOM 709 N N . ALA A 1 85 ? -8.808 8.116 -5.292 1.00 95.31 85 ALA A N 1
ATOM 710 C CA . ALA A 1 85 ? -8.180 8.501 -4.033 1.00 95.31 85 ALA A CA 1
ATOM 711 C C . ALA A 1 85 ? -9.182 8.472 -2.864 1.00 95.31 85 ALA A C 1
ATOM 713 O O . ALA A 1 85 ? -10.304 8.969 -2.977 1.00 95.31 85 ALA A O 1
ATOM 714 N N . GLU A 1 86 ? -8.757 7.949 -1.708 1.00 95.56 86 GLU A N 1
ATOM 715 C CA . GLU A 1 86 ? -9.450 8.227 -0.449 1.00 95.56 86 GLU A CA 1
ATOM 716 C C . GLU A 1 86 ? -9.020 9.595 0.089 1.00 95.56 86 GLU A C 1
ATOM 718 O O . GLU A 1 86 ? -7.831 9.842 0.297 1.00 95.56 86 GLU A O 1
ATOM 723 N N . ASN A 1 87 ? -9.995 10.455 0.374 1.00 93.88 87 ASN A N 1
ATOM 724 C CA . ASN A 1 87 ? -9.753 11.788 0.927 1.00 93.88 87 ASN A CA 1
ATOM 725 C C . ASN A 1 87 ? -9.967 11.823 2.449 1.00 93.88 87 ASN A C 1
ATOM 727 O O . ASN A 1 87 ? -9.375 12.651 3.143 1.00 93.88 87 ASN A O 1
ATOM 731 N N . GLU A 1 88 ? -10.767 10.904 2.998 1.00 94.25 88 GLU A N 1
ATOM 732 C CA . GLU A 1 88 ? -11.059 10.831 4.431 1.00 94.25 88 GLU A CA 1
ATOM 733 C C . GLU A 1 88 ? -10.045 9.945 5.169 1.00 94.25 88 GLU A C 1
ATOM 735 O O . GLU A 1 88 ? -10.308 8.798 5.520 1.00 94.25 88 GLU A O 1
ATOM 740 N N . LEU A 1 89 ? -8.844 10.476 5.418 1.00 94.62 89 LEU A N 1
ATOM 741 C CA . LEU A 1 89 ? -7.732 9.691 5.978 1.00 94.62 89 LEU A CA 1
ATOM 742 C C . LEU A 1 89 ? -7.781 9.509 7.505 1.00 94.62 89 LEU A C 1
ATOM 744 O O . LEU A 1 89 ? -7.165 8.583 8.033 1.00 94.62 89 LEU A O 1
ATOM 748 N N . ASN A 1 90 ? -8.469 10.392 8.233 1.00 94.94 90 ASN A N 1
ATOM 749 C CA . ASN A 1 90 ? -8.418 10.420 9.702 1.00 94.94 90 ASN A CA 1
ATOM 750 C C . ASN A 1 90 ? -8.920 9.124 10.366 1.00 94.94 90 ASN A C 1
ATOM 752 O O . ASN A 1 90 ? -8.187 8.591 11.203 1.00 94.94 90 ASN A O 1
ATOM 756 N N . PRO A 1 91 ? -10.070 8.541 9.966 1.00 94.12 91 PRO A N 1
ATOM 757 C CA . PRO A 1 91 ? -10.527 7.276 10.546 1.00 94.12 91 PRO A CA 1
ATOM 758 C C . PRO A 1 91 ? -9.511 6.142 10.354 1.00 94.12 91 PRO A C 1
ATOM 760 O O . PRO A 1 91 ? -9.341 5.277 11.212 1.00 94.12 91 PRO A O 1
ATOM 763 N N . TRP A 1 92 ? -8.788 6.151 9.235 1.00 94.94 92 TRP A N 1
ATOM 764 C CA . TRP A 1 92 ? -7.778 5.144 8.935 1.00 94.94 92 TRP A CA 1
ATOM 765 C C . TRP A 1 92 ? -6.493 5.336 9.732 1.00 94.94 92 TRP A C 1
ATOM 767 O O . TRP A 1 92 ? -5.923 4.347 10.188 1.00 94.94 92 TRP A O 1
ATOM 777 N N . LYS A 1 93 ? -6.068 6.581 9.977 1.00 94.94 93 LYS A N 1
ATOM 778 C CA . LYS A 1 93 ? -4.949 6.881 10.888 1.00 94.94 93 LYS A CA 1
ATOM 779 C C . LYS A 1 93 ? -5.203 6.320 12.288 1.00 94.94 93 LYS A C 1
ATOM 781 O O . LYS A 1 93 ? -4.328 5.682 12.871 1.00 94.94 93 LYS A O 1
ATOM 786 N N . GLU A 1 94 ? -6.415 6.496 12.810 1.00 95.69 94 GLU A N 1
ATOM 787 C CA . GLU A 1 94 ? -6.810 5.953 14.115 1.00 95.69 94 GLU A CA 1
ATOM 788 C C . GLU A 1 94 ? -6.829 4.418 14.125 1.00 95.69 94 GLU A C 1
ATOM 790 O O . GLU A 1 94 ? -6.312 3.788 15.059 1.00 95.69 94 GLU A O 1
ATOM 795 N N . ARG A 1 95 ? -7.357 3.801 13.058 1.00 95.69 95 ARG A N 1
ATOM 796 C CA . ARG A 1 95 ? -7.338 2.341 12.882 1.00 95.69 95 ARG A CA 1
ATOM 797 C C . ARG A 1 95 ? -5.909 1.799 12.836 1.00 95.69 95 ARG A C 1
ATOM 799 O O . ARG A 1 95 ? -5.600 0.874 13.582 1.00 95.69 95 ARG A O 1
ATOM 806 N N . LEU A 1 96 ? -5.017 2.390 12.039 1.00 96.25 96 LEU A N 1
ATOM 807 C CA . LEU A 1 96 ? -3.618 1.954 11.959 1.00 96.25 96 LEU A CA 1
ATOM 808 C C . LEU A 1 96 ? -2.863 2.172 13.276 1.00 96.25 96 LEU A C 1
ATOM 810 O O . LEU A 1 96 ? -2.083 1.310 13.678 1.00 96.25 96 LEU A O 1
ATOM 814 N N . SER A 1 97 ? -3.135 3.263 14.000 1.00 96.88 97 SER A N 1
ATOM 815 C CA . SER A 1 97 ? -2.574 3.475 15.342 1.00 96.88 97 SER A CA 1
ATOM 816 C C . SER A 1 97 ? -3.003 2.376 16.318 1.00 96.88 97 SER A C 1
ATOM 818 O O . SER A 1 97 ? -2.189 1.864 17.089 1.00 96.88 97 SER A O 1
ATOM 820 N N . THR A 1 98 ? -4.271 1.964 16.257 1.00 97.56 98 THR A N 1
ATOM 821 C CA . THR A 1 98 ? -4.785 0.832 17.040 1.00 97.56 98 THR A CA 1
ATOM 822 C C . THR A 1 98 ? -4.093 -0.474 16.649 1.00 97.56 98 THR A C 1
ATOM 824 O O . THR A 1 98 ? -3.643 -1.208 17.530 1.00 97.56 98 THR A O 1
ATOM 827 N N . VAL A 1 99 ? -3.917 -0.732 15.347 1.00 96.88 99 VAL A N 1
ATOM 828 C CA . VAL A 1 99 ? -3.178 -1.906 14.853 1.00 96.88 99 VAL A CA 1
ATOM 829 C C . VAL A 1 99 ? -1.752 -1.910 15.397 1.00 96.88 99 VAL A C 1
ATOM 831 O O . VAL A 1 99 ? -1.353 -2.895 16.014 1.00 96.88 99 VAL A O 1
ATOM 834 N N . ARG A 1 100 ? -1.004 -0.806 15.280 1.00 97.25 100 ARG A N 1
ATOM 835 C CA . ARG A 1 100 ? 0.353 -0.695 15.839 1.00 97.25 100 ARG A CA 1
ATOM 836 C C . ARG A 1 100 ? 0.405 -1.069 17.317 1.00 97.25 100 ARG A C 1
ATOM 838 O O . ARG A 1 100 ? 1.278 -1.836 17.711 1.00 97.25 100 ARG A O 1
ATOM 845 N N . LYS A 1 101 ? -0.523 -0.550 18.129 1.00 98.00 101 LYS A N 1
ATOM 846 C CA . LYS A 1 101 ? -0.590 -0.835 19.575 1.00 98.00 101 LYS A CA 1
ATOM 847 C C . LYS A 1 101 ? -0.887 -2.306 19.881 1.00 98.00 101 LYS A C 1
ATOM 849 O O . LYS A 1 101 ? -0.485 -2.787 20.934 1.00 98.00 101 LYS A O 1
ATOM 854 N N . SER A 1 102 ? -1.581 -3.005 18.982 1.00 98.06 102 SER A N 1
ATOM 855 C CA . SER A 1 102 ? -1.900 -4.432 19.129 1.00 98.06 102 SER A CA 1
ATOM 856 C C . SER A 1 102 ? -0.759 -5.369 18.712 1.00 98.06 102 SER A C 1
ATOM 858 O O . SER A 1 102 ? -0.719 -6.520 19.145 1.00 98.06 102 SER A O 1
ATOM 860 N N . LEU A 1 103 ? 0.168 -4.894 17.874 1.00 97.94 103 LEU A N 1
ATOM 861 C CA . LEU A 1 103 ? 1.264 -5.704 17.352 1.00 97.94 103 LEU A CA 1
ATOM 862 C C . LEU A 1 103 ? 2.439 -5.785 18.342 1.00 97.94 103 LEU A C 1
ATOM 864 O O . LEU A 1 103 ? 2.772 -4.792 18.993 1.00 97.94 103 LEU A O 1
ATOM 868 N N . PRO A 1 104 ? 3.147 -6.929 18.412 1.00 98.38 104 PRO A N 1
ATOM 869 C CA . PRO A 1 104 ? 4.391 -7.026 19.165 1.00 98.38 104 PRO A CA 1
ATOM 870 C C . PRO A 1 104 ? 5.439 -6.013 18.684 1.00 98.38 104 PRO A C 1
ATOM 872 O O . PRO A 1 104 ? 5.566 -5.746 17.486 1.00 98.38 104 PRO A O 1
ATOM 875 N N . ASN A 1 105 ? 6.275 -5.520 19.602 1.00 97.50 105 ASN A N 1
ATOM 876 C CA . ASN A 1 105 ? 7.341 -4.561 19.277 1.00 97.50 105 ASN A CA 1
ATOM 877 C C . ASN A 1 105 ? 8.294 -5.061 18.179 1.00 97.50 105 ASN A C 1
ATOM 879 O O . ASN A 1 105 ? 8.762 -4.262 17.368 1.00 97.50 105 ASN A O 1
ATOM 883 N N . SER A 1 106 ? 8.563 -6.369 18.115 1.00 97.88 106 SER A N 1
ATOM 884 C CA . SER A 1 106 ? 9.382 -6.972 17.056 1.00 97.88 106 SER A CA 1
ATOM 885 C C . SER A 1 106 ? 8.751 -6.805 15.671 1.00 97.88 106 SER A C 1
ATOM 887 O O . SER A 1 106 ? 9.452 -6.465 14.720 1.00 97.88 106 SER A O 1
ATOM 889 N N . VAL A 1 107 ? 7.430 -6.970 15.566 1.00 98.00 107 VAL A N 1
ATOM 890 C CA . VAL A 1 107 ? 6.680 -6.772 14.319 1.00 98.00 107 VAL A CA 1
ATOM 891 C C . VAL A 1 107 ? 6.691 -5.298 13.930 1.00 98.00 107 VAL A C 1
ATOM 893 O O . VAL A 1 107 ? 7.053 -4.972 12.802 1.00 98.00 107 VAL A O 1
ATOM 896 N N . ASN A 1 108 ? 6.398 -4.397 14.873 1.00 97.88 108 ASN A N 1
ATOM 897 C CA . ASN A 1 108 ? 6.460 -2.954 14.623 1.00 97.88 108 ASN A CA 1
ATOM 898 C C . ASN A 1 108 ? 7.853 -2.506 14.164 1.00 97.88 108 ASN A C 1
ATOM 900 O O . ASN A 1 108 ? 7.958 -1.718 13.234 1.00 97.88 108 ASN A O 1
ATOM 904 N N . THR A 1 109 ? 8.918 -3.067 14.741 1.00 97.06 109 THR A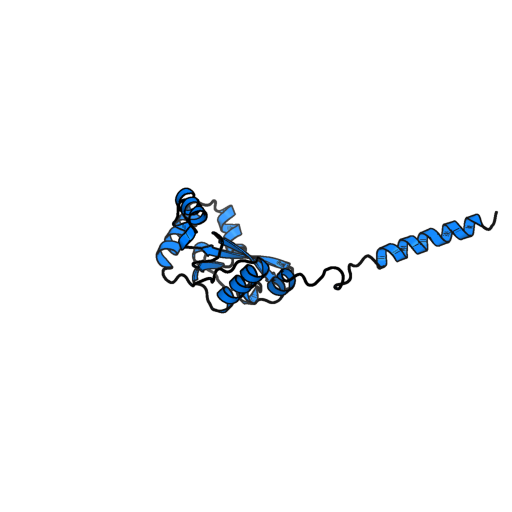 N 1
ATOM 905 C CA . THR A 1 109 ? 10.301 -2.775 14.328 1.00 97.06 109 THR A CA 1
ATOM 906 C C . THR A 1 109 ? 10.571 -3.190 12.879 1.00 97.06 109 THR A C 1
ATOM 908 O O . THR A 1 109 ? 11.281 -2.489 12.159 1.00 97.06 109 THR A O 1
ATOM 911 N N . ILE A 1 110 ? 10.020 -4.324 12.432 1.00 96.81 110 ILE A N 1
ATOM 912 C CA . ILE A 1 110 ? 10.140 -4.765 11.037 1.00 96.81 110 ILE A CA 1
ATOM 913 C C . ILE A 1 110 ? 9.356 -3.821 10.123 1.00 96.81 110 ILE A C 1
ATOM 915 O O . ILE A 1 110 ? 9.897 -3.368 9.114 1.00 96.81 110 ILE A O 1
ATOM 919 N N . LEU A 1 111 ? 8.116 -3.483 10.480 1.00 96.94 111 LEU A N 1
ATOM 920 C CA . LEU A 1 111 ? 7.268 -2.589 9.689 1.00 96.94 111 LEU A CA 1
ATOM 921 C C . LEU A 1 111 ? 7.849 -1.172 9.603 1.00 96.94 111 LEU A C 1
ATOM 923 O O . LEU A 1 111 ? 7.916 -0.614 8.514 1.00 96.94 111 LEU A O 1
ATOM 927 N N . ASP A 1 112 ? 8.388 -0.626 10.693 1.00 96.31 112 ASP A N 1
ATOM 928 C CA . ASP A 1 112 ? 9.053 0.684 10.692 1.00 96.31 112 ASP A CA 1
ATOM 929 C C . ASP A 1 112 ? 10.234 0.734 9.710 1.00 96.31 112 ASP A C 1
ATOM 931 O O . ASP A 1 112 ? 10.522 1.791 9.147 1.00 96.31 112 ASP A O 1
ATOM 935 N N . ARG A 1 113 ? 10.898 -0.400 9.459 1.00 94.88 113 ARG A N 1
ATOM 936 C CA . ARG A 1 113 ? 12.028 -0.498 8.522 1.00 94.88 113 ARG A CA 1
ATOM 937 C C . ARG A 1 113 ? 11.625 -0.824 7.087 1.00 94.88 113 ARG A C 1
ATOM 939 O O . ARG A 1 113 ? 12.346 -0.437 6.177 1.00 94.88 113 ARG A O 1
ATOM 946 N N . SER A 1 114 ? 10.540 -1.572 6.891 1.00 95.56 114 SER A N 1
ATOM 947 C CA . SER A 1 114 ? 10.225 -2.207 5.601 1.00 95.56 114 SER A CA 1
ATOM 948 C C . SER A 1 114 ? 8.893 -1.782 4.987 1.00 95.56 114 SER A C 1
ATOM 950 O O . SER A 1 114 ? 8.708 -1.961 3.788 1.00 95.56 114 SER A O 1
ATOM 952 N N . LEU A 1 115 ? 7.970 -1.201 5.754 1.00 97.12 115 LEU A N 1
ATOM 953 C CA . LEU A 1 115 ? 6.722 -0.657 5.228 1.00 97.12 115 LEU A CA 1
ATOM 954 C C . LEU A 1 115 ? 6.891 0.841 4.979 1.00 97.12 115 LEU A C 1
ATOM 956 O O . LEU A 1 115 ? 6.850 1.662 5.899 1.00 97.12 115 LEU A O 1
ATOM 960 N N . PHE A 1 116 ? 7.104 1.202 3.719 1.00 96.62 116 PHE A N 1
ATOM 961 C CA . PHE A 1 116 ? 7.402 2.578 3.334 1.00 96.62 116 PHE A CA 1
ATOM 962 C C . PHE A 1 116 ? 6.166 3.461 3.270 1.00 96.62 116 PHE A C 1
ATOM 964 O O . PHE A 1 116 ? 6.259 4.654 3.561 1.00 96.62 116 PHE A O 1
ATOM 971 N N . LYS A 1 117 ? 5.018 2.892 2.889 1.00 96.62 117 LYS A N 1
ATOM 972 C CA . LYS A 1 117 ? 3.776 3.647 2.752 1.00 96.62 117 LYS A CA 1
ATOM 973 C C . LYS A 1 117 ? 2.544 2.748 2.768 1.00 96.62 117 LYS A C 1
ATOM 975 O O . LYS A 1 117 ? 2.558 1.669 2.174 1.00 96.62 117 LYS A O 1
ATOM 980 N N . VAL A 1 118 ? 1.479 3.238 3.393 1.00 97.38 118 VAL A N 1
ATOM 981 C CA . VAL A 1 118 ? 0.110 2.731 3.262 1.00 97.38 118 VAL A CA 1
ATOM 982 C C . VAL A 1 118 ? -0.677 3.722 2.408 1.00 97.38 118 VAL A C 1
ATOM 984 O O . VAL A 1 118 ? -0.757 4.905 2.723 1.00 97.38 118 VAL A O 1
ATOM 987 N N . ILE A 1 119 ? -1.236 3.265 1.300 1.00 97.44 119 ILE A N 1
ATOM 988 C CA . ILE A 1 119 ? -1.916 4.107 0.321 1.00 97.44 119 ILE A CA 1
ATOM 989 C C . ILE A 1 119 ? -3.385 3.707 0.301 1.00 97.44 119 ILE A C 1
ATOM 991 O O . ILE A 1 119 ? -3.718 2.540 0.118 1.00 97.44 119 ILE A O 1
ATOM 995 N N . LEU A 1 120 ? -4.269 4.667 0.531 1.00 97.25 120 LEU A N 1
ATOM 996 C CA . LEU A 1 120 ? -5.702 4.443 0.612 1.00 97.25 120 LEU A CA 1
ATOM 997 C C . LEU A 1 120 ? -6.390 4.832 -0.689 1.00 97.25 120 LEU A C 1
ATOM 999 O O . LEU A 1 120 ? -6.160 5.907 -1.251 1.00 97.25 120 LEU A O 1
ATOM 1003 N N . CYS A 1 121 ? -7.264 3.950 -1.149 1.00 96.31 121 CYS A N 1
ATOM 1004 C CA . CYS A 1 121 ? -7.986 4.111 -2.397 1.00 96.31 121 CYS A CA 1
ATOM 1005 C C . CYS A 1 121 ? -9.371 3.478 -2.327 1.00 96.31 121 CYS A C 1
ATOM 1007 O O . CYS A 1 121 ? -9.697 2.779 -1.372 1.00 96.31 121 CYS A O 1
ATOM 1009 N N . LYS A 1 122 ? -10.179 3.725 -3.350 1.00 95.12 122 LYS A N 1
ATOM 1010 C CA . LYS A 1 122 ? -11.451 3.050 -3.611 1.00 95.12 122 LYS A CA 1
ATOM 1011 C C . 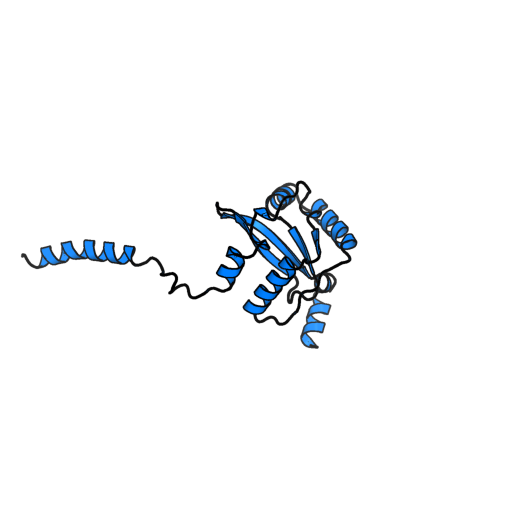LYS A 1 122 ? -11.389 2.443 -5.003 1.00 95.12 122 LYS A C 1
ATOM 1013 O O . LYS A 1 122 ? -10.706 2.989 -5.869 1.00 95.12 122 LYS A O 1
ATOM 1018 N N . ASN A 1 123 ? -12.142 1.370 -5.218 1.00 92.69 123 ASN A N 1
ATOM 1019 C CA . ASN A 1 123 ? -12.250 0.682 -6.505 1.00 92.69 123 ASN A CA 1
ATOM 1020 C C . ASN A 1 123 ? -10.882 0.181 -7.012 1.00 92.69 123 ASN A C 1
ATOM 1022 O O . ASN A 1 123 ? -10.522 0.360 -8.172 1.00 92.69 123 ASN A O 1
ATOM 1026 N N . LEU A 1 124 ? -10.102 -0.439 -6.124 1.00 92.44 124 LEU A N 1
ATOM 1027 C CA . LEU A 1 124 ? -8.811 -1.045 -6.460 1.00 92.44 124 LEU A CA 1
ATOM 1028 C C . LEU A 1 124 ? -8.970 -2.268 -7.383 1.00 92.44 124 LEU A C 1
ATOM 1030 O O . LEU A 1 124 ? -8.066 -2.579 -8.150 1.00 92.44 124 LEU A O 1
ATOM 1034 N N . GLY A 1 125 ? -10.111 -2.958 -7.292 1.00 84.31 125 GLY A N 1
ATOM 1035 C CA . GLY A 1 125 ? -10.383 -4.257 -7.926 1.00 84.31 125 GLY A CA 1
ATOM 1036 C C . GLY A 1 125 ? -10.006 -5.470 -7.073 1.00 84.31 125 GLY A C 1
ATOM 1037 O O . GLY A 1 125 ? -10.315 -6.613 -7.410 1.00 84.31 125 GLY A O 1
ATOM 1038 N N . SER A 1 126 ? -9.418 -5.222 -5.905 1.00 83.75 126 SER A N 1
ATOM 1039 C CA . SER A 1 126 ? -9.198 -6.178 -4.821 1.00 83.75 126 SER A CA 1
ATOM 1040 C C . SER A 1 126 ? -9.305 -5.452 -3.474 1.00 83.75 126 SER A C 1
ATOM 1042 O O . SER A 1 126 ? -9.401 -4.228 -3.430 1.00 83.75 126 SER A O 1
ATOM 1044 N N . SER A 1 127 ? -9.262 -6.175 -2.351 1.00 85.88 127 SER A N 1
ATOM 1045 C CA . SER A 1 127 ? -9.209 -5.540 -1.022 1.00 85.88 127 SER A CA 1
ATOM 1046 C C . SER A 1 127 ? -7.864 -4.861 -0.724 1.00 85.88 127 SER A C 1
ATOM 1048 O O . SER A 1 127 ? -7.788 -3.990 0.145 1.00 85.88 127 SER A O 1
ATOM 1050 N N . GLY A 1 128 ? -6.803 -5.242 -1.439 1.00 91.88 128 GLY A N 1
ATOM 1051 C CA . GLY A 1 128 ? -5.477 -4.667 -1.280 1.00 91.88 128 GLY A CA 1
ATOM 1052 C C . GLY A 1 128 ? -4.474 -5.151 -2.325 1.00 91.88 128 GLY A C 1
ATOM 1053 O O . GLY A 1 128 ? -4.625 -6.212 -2.932 1.00 91.88 128 GLY A O 1
ATOM 1054 N N . LEU A 1 129 ? -3.420 -4.361 -2.508 1.00 95.00 129 LEU A N 1
ATOM 1055 C CA . LEU A 1 129 ? -2.306 -4.624 -3.416 1.00 95.00 129 LEU A CA 1
ATOM 1056 C C . LEU A 1 129 ? -1.000 -4.284 -2.696 1.00 95.00 129 LEU A C 1
ATOM 1058 O O . LEU A 1 129 ? -0.915 -3.286 -1.990 1.00 95.00 129 LEU A O 1
ATOM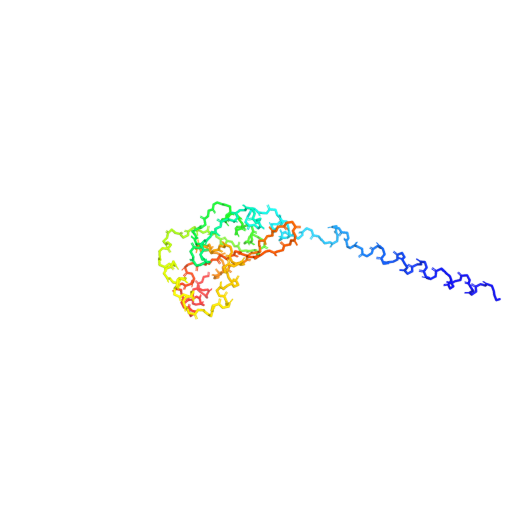 1062 N N . SER A 1 130 ? 0.042 -5.085 -2.886 1.00 95.00 130 SER A N 1
ATOM 1063 C CA . SER A 1 130 ? 1.377 -4.798 -2.354 1.00 95.00 130 SER A CA 1
ATOM 1064 C C . SER A 1 130 ? 2.396 -4.696 -3.478 1.00 95.00 130 SER A C 1
ATOM 1066 O O . SER A 1 130 ? 2.360 -5.491 -4.414 1.00 95.00 130 SER A O 1
ATOM 1068 N N . SER A 1 131 ? 3.342 -3.771 -3.346 1.00 95.00 131 SER A N 1
ATOM 1069 C CA . SER A 1 131 ? 4.496 -3.654 -4.238 1.00 95.00 131 SER A CA 1
ATOM 1070 C C . SER A 1 131 ? 5.785 -3.586 -3.434 1.00 95.00 131 SER A C 1
ATOM 1072 O O . SER A 1 131 ? 5.792 -3.148 -2.285 1.00 95.00 131 SER A O 1
ATOM 1074 N N . PHE A 1 132 ? 6.888 -3.982 -4.060 1.00 95.31 132 PHE A N 1
ATOM 1075 C CA . PHE A 1 132 ? 8.221 -3.834 -3.496 1.00 95.31 132 PHE A CA 1
ATOM 1076 C C . PHE A 1 132 ? 8.819 -2.465 -3.815 1.00 95.31 132 PHE A C 1
ATOM 1078 O O . PHE A 1 132 ? 8.526 -1.861 -4.849 1.00 95.31 132 PHE A O 1
ATOM 1085 N N . VAL A 1 133 ? 9.691 -2.021 -2.917 1.00 96.44 133 VAL A N 1
ATOM 1086 C CA . VAL A 1 133 ? 10.567 -0.863 -3.084 1.00 96.44 133 VAL A CA 1
ATOM 1087 C C . VAL A 1 133 ? 12.003 -1.369 -3.159 1.00 96.44 133 VAL A C 1
ATOM 1089 O O . VAL A 1 133 ? 12.423 -2.186 -2.333 1.00 96.44 133 VAL A O 1
ATOM 1092 N N . TYR A 1 134 ? 12.745 -0.892 -4.150 1.00 94.88 134 TYR A N 1
ATOM 1093 C CA . TYR A 1 134 ? 14.096 -1.320 -4.483 1.00 94.88 134 TYR A CA 1
ATOM 1094 C C . TYR A 1 134 ? 15.076 -0.153 -4.411 1.00 94.88 134 TYR A C 1
ATOM 1096 O O . TYR A 1 134 ? 14.718 0.995 -4.660 1.00 94.88 134 TYR A O 1
ATOM 1104 N N . ASP A 1 135 ? 16.334 -0.484 -4.140 1.00 92.88 135 ASP A N 1
ATOM 1105 C CA . ASP A 1 135 ? 17.481 0.358 -4.466 1.00 92.88 135 ASP A CA 1
ATOM 1106 C C . ASP A 1 135 ? 18.497 -0.433 -5.316 1.00 92.88 135 ASP A C 1
ATOM 1108 O O . ASP A 1 135 ? 18.258 -1.578 -5.714 1.00 92.88 135 ASP A O 1
ATOM 1112 N N . ASN A 1 136 ? 19.673 0.154 -5.552 1.00 89.38 136 ASN A N 1
ATOM 1113 C CA . ASN A 1 136 ? 20.758 -0.469 -6.321 1.00 89.38 136 ASN A CA 1
ATOM 1114 C C . ASN A 1 136 ? 21.302 -1.785 -5.727 1.00 89.38 136 ASN A C 1
ATOM 1116 O O . ASN A 1 136 ? 22.024 -2.513 -6.406 1.00 89.38 136 ASN A O 1
ATOM 1120 N N . THR A 1 137 ? 20.994 -2.091 -4.468 1.00 92.00 137 THR A N 1
ATOM 1121 C CA . THR A 1 137 ? 21.451 -3.292 -3.754 1.00 92.00 137 THR A CA 1
ATOM 1122 C C . THR A 1 137 ? 20.370 -4.370 -3.632 1.00 92.00 137 THR A C 1
ATOM 1124 O O . THR A 1 137 ? 20.684 -5.489 -3.227 1.00 92.00 137 THR A O 1
ATOM 1127 N N . GLY A 1 138 ? 19.116 -4.071 -3.993 1.00 91.38 138 GLY A N 1
ATOM 1128 C CA . GLY A 1 138 ? 18.005 -5.025 -3.999 1.00 91.38 138 GLY A CA 1
ATOM 1129 C C . GLY A 1 138 ? 16.733 -4.502 -3.316 1.00 91.38 138 GLY A C 1
ATOM 1130 O O . GLY A 1 138 ? 16.586 -3.297 -3.113 1.00 91.38 138 GLY A O 1
ATOM 1131 N N . PRO A 1 139 ? 15.779 -5.390 -2.971 1.00 93.50 139 PRO A N 1
ATOM 1132 C CA . PRO A 1 139 ? 14.540 -4.994 -2.307 1.00 93.50 139 PRO A CA 1
ATOM 1133 C C . PRO A 1 139 ? 14.810 -4.510 -0.878 1.00 93.50 139 PRO A C 1
ATOM 1135 O O . PRO A 1 139 ? 15.542 -5.148 -0.118 1.00 93.50 139 PRO A O 1
ATOM 1138 N N . LYS A 1 140 ? 14.187 -3.393 -0.501 1.00 95.19 140 LYS A N 1
ATOM 1139 C CA . LYS A 1 140 ? 14.296 -2.779 0.833 1.00 95.19 140 LYS A CA 1
ATOM 1140 C C . LYS A 1 140 ? 13.040 -2.899 1.672 1.00 95.19 140 LYS A C 1
ATOM 1142 O O . LYS A 1 140 ? 13.104 -2.778 2.891 1.00 95.19 140 LYS A O 1
ATOM 1147 N N . GLY A 1 141 ? 11.914 -3.171 1.032 1.00 95.75 141 GLY A N 1
ATOM 1148 C CA . GLY A 1 141 ? 10.622 -3.229 1.687 1.00 95.75 141 GLY A CA 1
ATOM 1149 C C . GLY A 1 141 ? 9.511 -3.112 0.664 1.00 95.75 141 GLY A C 1
ATOM 1150 O O . GLY A 1 141 ? 9.678 -3.536 -0.481 1.00 95.75 141 GLY A O 1
ATOM 1151 N N . GLY A 1 142 ? 8.393 -2.524 1.064 1.00 96.38 142 GLY A N 1
ATOM 1152 C CA . GLY A 1 142 ? 7.247 -2.382 0.193 1.00 96.38 142 GLY A CA 1
ATOM 1153 C C . GLY A 1 142 ? 6.302 -1.258 0.570 1.00 96.38 142 GLY A C 1
ATOM 1154 O O . GLY A 1 142 ? 6.420 -0.606 1.610 1.00 96.38 142 GLY A O 1
ATOM 1155 N N . VAL A 1 143 ? 5.342 -1.070 -0.318 1.00 97.50 143 VAL A N 1
ATOM 1156 C CA . VAL A 1 143 ? 4.162 -0.241 -0.120 1.00 97.50 143 VAL A CA 1
ATOM 1157 C C . VAL A 1 143 ? 2.925 -1.109 -0.233 1.00 97.50 143 VAL A C 1
ATOM 1159 O O . VAL A 1 143 ? 2.921 -2.114 -0.950 1.00 97.50 143 VAL A O 1
ATOM 1162 N N . VAL A 1 144 ? 1.873 -0.713 0.470 1.00 97.50 144 VAL A N 1
ATOM 1163 C CA . VAL A 1 144 ? 0.579 -1.389 0.417 1.00 97.50 144 VAL A CA 1
ATOM 1164 C C . VAL A 1 144 ? -0.494 -0.397 0.008 1.00 97.50 144 VAL A C 1
ATOM 1166 O O . VAL A 1 144 ? -0.518 0.732 0.487 1.00 97.50 144 VAL A O 1
ATOM 1169 N N . PHE A 1 145 ? -1.374 -0.832 -0.876 1.00 97.62 145 PHE A N 1
ATOM 1170 C CA . PHE A 1 145 ? -2.583 -0.150 -1.296 1.00 97.62 145 PHE A CA 1
ATOM 1171 C C . PHE A 1 145 ? -3.756 -0.876 -0.659 1.00 97.62 145 PHE A C 1
ATOM 1173 O O . PHE A 1 145 ? -3.809 -2.106 -0.694 1.00 97.62 145 PHE A O 1
ATOM 1180 N N . LEU A 1 146 ? -4.673 -0.129 -0.067 1.00 96.69 146 LEU A N 1
ATOM 1181 C CA . LEU A 1 146 ? -5.818 -0.665 0.651 1.00 96.69 146 LEU A CA 1
ATOM 1182 C C . LEU A 1 146 ? -7.095 -0.036 0.103 1.00 96.69 146 LEU A C 1
ATOM 1184 O O . LEU A 1 146 ? -7.191 1.192 0.012 1.00 96.69 146 LEU A O 1
ATOM 1188 N N . ASP A 1 147 ? -8.065 -0.881 -0.246 1.00 95.38 147 ASP A N 1
ATOM 1189 C CA . ASP A 1 147 ? -9.372 -0.427 -0.708 1.00 95.38 147 ASP A CA 1
ATOM 1190 C C . ASP A 1 147 ? -10.281 -0.130 0.491 1.00 95.38 147 ASP A C 1
ATOM 1192 O O . ASP A 1 147 ? -10.733 -1.027 1.205 1.00 95.38 147 ASP A O 1
ATOM 1196 N N . THR A 1 148 ? -10.556 1.147 0.733 1.00 94.56 148 THR A N 1
ATOM 1197 C CA . THR A 1 148 ? -11.328 1.606 1.891 1.00 94.56 148 THR A CA 1
ATOM 1198 C C . THR A 1 148 ? -12.809 1.262 1.792 1.00 94.56 148 THR A C 1
ATOM 1200 O O . THR A 1 148 ? -13.475 1.130 2.822 1.00 94.56 148 THR A O 1
ATOM 1203 N N . LYS A 1 149 ? -13.336 1.078 0.575 1.00 90.56 149 LYS A N 1
ATOM 1204 C CA . LYS A 1 149 ? -14.723 0.663 0.348 1.00 90.56 149 LYS A CA 1
ATOM 1205 C C . LYS A 1 149 ? -14.892 -0.800 0.738 1.00 90.56 149 LYS A C 1
ATOM 1207 O O . LYS A 1 149 ? -15.833 -1.120 1.457 1.00 90.56 149 LYS A O 1
ATOM 1212 N N . LEU A 1 150 ? -13.965 -1.663 0.325 1.00 88.31 150 LEU A N 1
ATOM 1213 C CA . LEU A 1 150 ? -14.013 -3.094 0.629 1.00 88.31 150 LEU A CA 1
ATOM 1214 C C . LEU A 1 150 ? -13.636 -3.409 2.075 1.00 88.31 150 LEU A C 1
ATOM 1216 O O . LEU A 1 150 ? -14.260 -4.262 2.694 1.00 88.31 150 LEU A O 1
ATOM 1220 N N . LEU A 1 151 ? -12.670 -2.697 2.657 1.00 87.12 151 LEU A N 1
ATOM 1221 C CA . LEU A 1 151 ? -12.267 -2.910 4.053 1.00 87.12 151 LEU A CA 1
ATOM 1222 C C . LEU A 1 151 ? -13.328 -2.494 5.085 1.00 87.12 151 LEU A C 1
ATOM 1224 O O . LEU A 1 151 ? -13.194 -2.818 6.264 1.00 87.12 151 LEU A O 1
ATOM 1228 N N . ASN A 1 152 ? -14.362 -1.763 4.666 1.00 82.81 152 ASN A N 1
ATOM 1229 C CA . ASN A 1 152 ? -15.523 -1.454 5.498 1.00 82.81 152 ASN A CA 1
ATOM 1230 C C . ASN A 1 152 ? -16.679 -2.449 5.315 1.00 82.81 152 ASN A C 1
ATOM 1232 O O . ASN A 1 152 ? -17.671 -2.334 6.029 1.00 82.81 152 ASN A O 1
ATOM 1236 N N . GLN A 1 153 ? -16.557 -3.405 4.392 1.00 83.31 153 GLN A N 1
ATOM 1237 C CA . GLN A 1 153 ? -17.556 -4.443 4.167 1.00 83.31 153 GLN A CA 1
ATOM 1238 C C . GLN A 1 153 ? -17.201 -5.716 4.930 1.00 83.31 153 GLN A C 1
ATOM 1240 O O . GLN A 1 153 ? -16.036 -6.085 5.094 1.00 83.31 153 GLN A O 1
ATOM 1245 N N . THR A 1 154 ? -18.229 -6.434 5.361 1.00 80.12 154 THR A N 1
ATOM 1246 C CA . THR A 1 154 ? -18.077 -7.819 5.803 1.00 80.12 154 THR A CA 1
ATOM 1247 C C . THR A 1 154 ? -17.862 -8.740 4.599 1.00 80.12 154 THR A C 1
ATOM 1249 O O . THR A 1 154 ? -18.280 -8.445 3.479 1.00 80.12 154 THR A O 1
ATOM 1252 N N . ALA A 1 155 ? -17.257 -9.910 4.826 1.00 74.75 155 ALA A N 1
ATOM 1253 C CA . ALA A 1 155 ? -17.067 -10.902 3.764 1.00 74.75 155 ALA A CA 1
ATOM 1254 C C . ALA A 1 155 ? -18.394 -11.303 3.084 1.00 74.75 155 ALA A C 1
ATOM 1256 O O . ALA A 1 155 ? -18.433 -11.500 1.872 1.00 74.75 155 ALA A O 1
ATOM 1257 N N . ASN A 1 156 ? -19.489 -11.368 3.848 1.00 78.12 156 ASN A N 1
ATOM 1258 C CA . ASN A 1 156 ? -20.813 -11.712 3.327 1.00 78.12 156 ASN A CA 1
ATOM 1259 C C . ASN A 1 156 ? -21.387 -10.608 2.427 1.00 78.12 156 ASN A C 1
ATOM 1261 O O . ASN A 1 156 ? -21.958 -10.905 1.378 1.00 78.12 156 ASN A O 1
ATOM 1265 N N . GLU A 1 157 ? -21.222 -9.340 2.814 1.00 81.19 157 GLU A N 1
ATOM 1266 C CA . GLU A 1 157 ? -21.634 -8.193 1.993 1.00 81.19 157 GLU A CA 1
ATOM 1267 C C . GLU A 1 157 ? -20.863 -8.158 0.673 1.00 81.19 157 GLU A C 1
ATOM 1269 O O . GLU A 1 157 ? -21.460 -7.941 -0.381 1.00 81.19 157 GLU A O 1
ATOM 1274 N N . TRP A 1 158 ? -19.561 -8.448 0.725 1.00 73.56 158 TRP A N 1
ATOM 1275 C CA . TRP A 1 158 ? -18.717 -8.516 -0.461 1.00 73.56 158 TRP A CA 1
ATOM 1276 C C . TRP A 1 158 ? -19.161 -9.620 -1.434 1.00 73.56 158 TRP A C 1
ATOM 1278 O O . TRP A 1 158 ? -19.355 -9.337 -2.616 1.00 73.56 158 TRP A O 1
ATOM 1288 N N . ILE A 1 159 ? -19.379 -10.855 -0.951 1.00 76.31 159 ILE A N 1
ATOM 1289 C CA . ILE A 1 159 ? -19.862 -11.972 -1.791 1.00 76.31 159 ILE A CA 1
ATOM 1290 C C . ILE A 1 159 ? -21.211 -11.616 -2.421 1.00 76.31 159 ILE A C 1
ATOM 1292 O O . ILE A 1 159 ? -21.384 -11.768 -3.627 1.00 76.31 159 ILE A O 1
ATOM 1296 N N . THR A 1 160 ? -22.134 -11.067 -1.627 1.00 79.44 160 THR A N 1
ATOM 1297 C CA . THR A 1 160 ? -23.470 -10.684 -2.104 1.00 79.44 160 THR A CA 1
ATOM 1298 C C . THR A 1 160 ? -23.393 -9.637 -3.217 1.00 79.44 160 THR A C 1
ATOM 1300 O O . THR A 1 160 ? -24.119 -9.733 -4.201 1.00 79.44 160 THR A O 1
ATOM 1303 N N . GLN A 1 161 ? -22.512 -8.638 -3.106 1.00 77.62 161 GLN A N 1
ATOM 1304 C CA . GLN A 1 161 ? -22.312 -7.661 -4.182 1.00 77.62 161 GLN A CA 1
ATOM 1305 C C . GLN A 1 161 ? -21.758 -8.329 -5.445 1.00 77.62 161 GLN A C 1
ATOM 1307 O O . GLN A 1 161 ? -22.268 -8.081 -6.534 1.00 77.62 161 GLN A O 1
ATOM 1312 N N . LYS A 1 162 ? -20.768 -9.216 -5.297 1.00 75.56 162 LYS A N 1
ATOM 1313 C CA . LYS A 1 162 ? -20.134 -9.954 -6.400 1.00 75.56 162 LYS A CA 1
ATOM 1314 C C . LYS A 1 162 ? -21.105 -10.849 -7.173 1.00 75.56 162 LYS A C 1
ATOM 1316 O O . LYS A 1 162 ? -20.954 -10.966 -8.380 1.00 75.56 162 LYS A O 1
ATOM 1321 N N . GLU A 1 163 ? -22.061 -11.482 -6.496 1.00 77.12 163 GLU A N 1
ATOM 1322 C CA . GLU A 1 163 ? -23.066 -12.351 -7.130 1.00 77.12 163 GLU A CA 1
ATOM 1323 C C . GLU A 1 163 ? -24.169 -11.574 -7.865 1.00 77.12 163 GLU A C 1
ATOM 1325 O O . GLU A 1 163 ? -24.803 -12.118 -8.765 1.00 77.12 163 GLU A O 1
ATOM 1330 N N . ASN A 1 164 ? -24.398 -10.312 -7.493 1.00 75.81 164 ASN A N 1
ATOM 1331 C CA . ASN A 1 164 ? -25.457 -9.468 -8.056 1.00 75.81 164 ASN A CA 1
ATOM 1332 C C . ASN A 1 164 ? -24.946 -8.423 -9.070 1.00 75.81 164 ASN A C 1
ATOM 1334 O O . ASN A 1 164 ? -25.726 -7.563 -9.484 1.00 75.81 164 ASN A O 1
ATOM 1338 N N . SER A 1 165 ? -23.658 -8.470 -9.432 1.00 61.12 165 SER A N 1
ATOM 1339 C CA . SER A 1 165 ? -22.995 -7.578 -10.401 1.00 61.12 165 SER A CA 1
ATOM 1340 C C . SER A 1 165 ? -22.706 -8.310 -11.705 1.00 61.12 165 SER A C 1
ATOM 1342 O O . SER A 1 165 ? -22.899 -7.693 -12.774 1.00 61.12 165 SER A O 1
#

Sequence (165 aa):
MLLVKHLQTNWKVFVFFGILFCKPSQTTMGNNPYYQLFRKHPITQMERYFSMEGWEQRISGLNSEEQNFVQEMNRIDGITDLPEAENELNPWKERLSTVRKSLPNSVNTILDRSLFKVILCKNLGSSGLSSFVYDNTGPKGGVVFLDTKLLNQTANEWITQKENS